Protein AF-A0A4U7D105-F1 (afdb_monomer)

Foldseek 3Di:
DPQPWDADDPLLLQLLVVCVVPVPDQLCRSCVVSVHDSVVSVVSVVQDHSVQADPNRIGRCPPPPPPLFPPPVPLPPPPLLVVLVVLLVQLVCLVVQCPDPDDVSNVSSVCSNVVSLLVNLVSLLVVLVSCVVVSGNDRDDSPPLSVQCNVVPNVSSVVSSVSVVVRD

pLDDT: mean 82.67, std 14.02, range [39.47, 97.0]

Structure (mmCIF, N/CA/C/O backbone):
data_AF-A0A4U7D105-F1
#
_entry.id   AF-A0A4U7D105-F1
#
loop_
_atom_site.group_PDB
_atom_site.id
_atom_site.type_symbol
_atom_site.label_atom_id
_atom_site.label_alt_id
_atom_site.label_comp_id
_atom_site.label_asym_id
_atom_site.label_entity_id
_atom_site.label_seq_id
_atom_site.pdbx_PDB_ins_code
_atom_site.Cartn_x
_atom_site.Cartn_y
_atom_site.Cartn_z
_atom_site.occupancy
_atom_site.B_iso_or_equiv
_atom_site.auth_seq_id
_atom_site.auth_comp_id
_atom_site.auth_asym_id
_atom_site.auth_atom_id
_atom_site.pdbx_PDB_model_num
ATOM 1 N N . MET A 1 1 ? -35.446 8.427 5.576 1.00 41.50 1 MET A N 1
ATOM 2 C CA . MET A 1 1 ? -34.179 8.338 6.321 1.00 41.50 1 MET A CA 1
ATOM 3 C C . MET A 1 1 ? -34.336 7.166 7.257 1.00 41.50 1 MET A C 1
ATOM 5 O O . MET A 1 1 ? -35.163 7.248 8.150 1.00 41.50 1 MET A O 1
ATOM 9 N N . SER A 1 2 ? -33.716 6.033 6.943 1.00 47.28 2 SER A N 1
ATOM 10 C CA . SER A 1 2 ? -33.530 4.973 7.932 1.00 47.28 2 SER A CA 1
ATOM 11 C C . SER A 1 2 ? -32.388 5.434 8.827 1.00 47.28 2 SER A C 1
ATOM 13 O O . SER A 1 2 ? -31.307 5.698 8.308 1.00 47.28 2 SER A O 1
ATOM 15 N N . ASP A 1 3 ? -32.641 5.613 10.121 1.00 59.78 3 ASP A N 1
ATOM 16 C CA . ASP A 1 3 ? -31.567 5.810 11.090 1.00 59.78 3 ASP A CA 1
ATOM 17 C C . ASP A 1 3 ? -30.705 4.545 11.066 1.00 59.78 3 ASP A C 1
ATOM 19 O O . ASP A 1 3 ? -31.167 3.473 11.467 1.00 59.78 3 ASP A O 1
ATOM 23 N N . ASP A 1 4 ? -29.485 4.643 10.539 1.00 71.56 4 ASP A N 1
ATOM 24 C CA . ASP A 1 4 ? -28.510 3.551 10.528 1.00 71.56 4 ASP A CA 1
ATOM 25 C C . ASP A 1 4 ? -28.006 3.321 11.965 1.00 71.56 4 ASP A C 1
ATOM 27 O O . ASP A 1 4 ? -26.876 3.647 12.326 1.00 71.56 4 ASP A O 1
ATOM 31 N N . ARG A 1 5 ? -28.879 2.790 12.827 1.00 79.81 5 ARG A N 1
ATOM 32 C CA . ARG A 1 5 ? -28.556 2.408 14.203 1.00 79.81 5 ARG A CA 1
ATOM 33 C C . ARG A 1 5 ? -27.959 1.013 14.222 1.00 79.81 5 ARG A C 1
ATOM 35 O O . ARG A 1 5 ? -28.412 0.101 13.525 1.00 79.81 5 ARG A O 1
ATOM 42 N N . LYS A 1 6 ? -26.928 0.826 15.041 1.00 84.88 6 LYS A N 1
ATOM 43 C CA . LYS A 1 6 ? -26.247 -0.460 15.173 1.00 84.88 6 LYS A CA 1
ATOM 44 C C . LYS A 1 6 ? -26.632 -1.135 16.473 1.00 84.88 6 LYS A C 1
ATOM 46 O O . LYS A 1 6 ? -26.377 -0.601 17.546 1.00 84.88 6 LYS A O 1
ATOM 51 N N . GLN A 1 7 ? -27.122 -2.366 16.365 1.00 90.88 7 GLN A N 1
ATOM 52 C CA . GLN A 1 7 ? -27.292 -3.247 17.515 1.00 90.88 7 GLN A CA 1
ATOM 53 C C . GLN A 1 7 ? -25.923 -3.655 18.075 1.00 90.88 7 GLN A C 1
ATOM 55 O O . GLN A 1 7 ? -25.096 -4.244 17.366 1.00 90.88 7 GLN A O 1
ATOM 60 N N . LEU A 1 8 ? -25.685 -3.348 19.349 1.00 89.94 8 LEU A N 1
ATOM 61 C CA . LEU A 1 8 ? -24.512 -3.829 20.071 1.00 89.94 8 LEU A CA 1
ATOM 62 C C . LEU A 1 8 ? -24.687 -5.289 20.498 1.00 89.94 8 LEU A C 1
ATOM 64 O O . LEU A 1 8 ? -25.799 -5.812 20.575 1.00 89.94 8 LEU A O 1
ATOM 68 N N . THR A 1 9 ? -23.576 -5.976 20.767 1.00 92.44 9 THR A N 1
ATOM 69 C CA . THR A 1 9 ? -23.656 -7.319 21.356 1.00 92.44 9 THR A CA 1
ATOM 70 C C . THR A 1 9 ? -24.109 -7.227 22.811 1.00 92.44 9 THR A C 1
ATOM 72 O O . THR A 1 9 ? -23.855 -6.228 23.481 1.00 92.44 9 THR A O 1
ATOM 75 N N . SER A 1 10 ? -24.710 -8.295 23.337 1.00 92.38 10 SER A N 1
ATOM 76 C CA . SER A 1 10 ? -25.142 -8.353 24.741 1.00 92.38 10 SER A CA 1
ATOM 77 C C . SER A 1 10 ? -24.009 -8.040 25.726 1.00 92.38 10 SER A C 1
ATOM 79 O O . SER A 1 10 ? -24.221 -7.346 26.714 1.00 92.38 10 SER A O 1
ATOM 81 N N . THR A 1 11 ? -22.783 -8.487 25.438 1.00 93.81 11 THR A N 1
ATOM 82 C CA . THR A 1 11 ? -21.599 -8.168 26.249 1.00 93.81 11 THR A CA 1
ATOM 83 C C . THR A 1 11 ? -21.224 -6.688 26.176 1.00 93.81 11 THR A C 1
ATOM 85 O O . THR A 1 11 ? -20.897 -6.101 27.198 1.00 93.81 11 THR A O 1
ATOM 88 N N . GLN A 1 12 ? -21.280 -6.068 24.993 1.00 95.31 12 GLN A N 1
ATOM 89 C CA . GLN A 1 12 ? -20.978 -4.639 24.836 1.00 95.31 12 GLN A CA 1
ATOM 90 C C . GLN A 1 12 ? -22.004 -3.771 25.562 1.00 95.31 12 GLN A C 1
ATOM 92 O O . GLN A 1 12 ? -21.615 -2.850 26.270 1.00 95.31 12 GLN A O 1
ATOM 97 N N . GLN A 1 13 ? -23.288 -4.117 25.447 1.00 95.38 13 GLN A N 1
ATOM 98 C CA . GLN A 1 13 ? -24.361 -3.461 26.193 1.00 95.38 13 GLN A CA 1
ATOM 99 C C . GLN A 1 13 ? -24.138 -3.592 27.702 1.00 95.38 13 GLN A C 1
ATOM 101 O O . GLN A 1 13 ? -24.168 -2.598 28.413 1.00 95.38 13 GLN A O 1
ATOM 106 N N . ALA A 1 14 ? -23.830 -4.799 28.193 1.00 95.38 14 ALA A N 1
ATOM 107 C CA . ALA A 1 14 ? -23.555 -5.024 29.612 1.00 95.38 14 ALA A CA 1
ATOM 108 C C . ALA A 1 14 ? -22.359 -4.202 30.128 1.00 95.38 14 ALA A C 1
ATOM 110 O O . ALA A 1 14 ? -22.405 -3.706 31.250 1.00 95.38 14 ALA A O 1
ATOM 111 N N . ILE A 1 15 ? -21.309 -4.030 29.313 1.00 96.12 15 ILE A N 1
ATOM 112 C CA . ILE A 1 15 ? -20.167 -3.160 29.637 1.00 96.12 15 ILE A CA 1
ATOM 113 C C . ILE A 1 15 ? -20.611 -1.700 29.763 1.00 96.12 15 ILE A C 1
ATOM 115 O O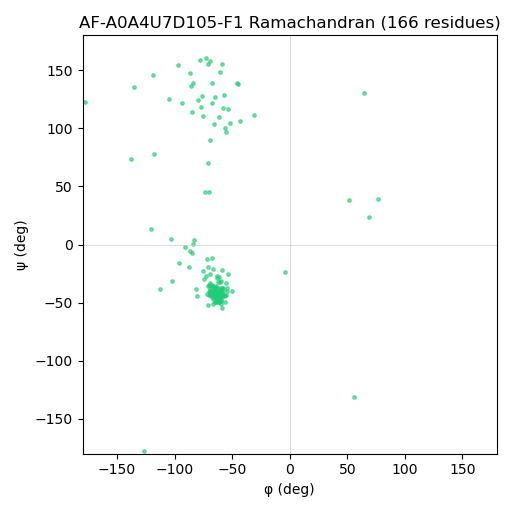 . ILE A 1 15 ? -20.251 -1.052 30.744 1.00 96.12 15 ILE A O 1
ATOM 119 N N . LEU A 1 16 ? -21.379 -1.191 28.793 1.00 95.62 16 LEU A N 1
ATOM 120 C CA . LEU A 1 16 ? -21.850 0.197 28.796 1.00 95.62 16 LEU A CA 1
ATOM 121 C C . LEU A 1 16 ? -22.790 0.462 29.976 1.00 95.62 16 LEU A C 1
ATOM 123 O O . LEU A 1 16 ? -22.534 1.391 30.731 1.00 95.62 16 LEU A O 1
ATOM 127 N N . TYR A 1 17 ? -23.762 -0.421 30.231 1.00 95.31 17 TYR A N 1
ATOM 128 C CA . TYR A 1 17 ? -24.630 -0.327 31.410 1.00 95.31 17 TYR A CA 1
ATOM 129 C C . TYR A 1 17 ? -23.838 -0.332 32.718 1.00 95.31 17 TYR A C 1
ATOM 131 O O . TYR A 1 17 ? -24.104 0.467 33.609 1.00 95.31 17 TYR A O 1
ATOM 139 N N . LYS A 1 18 ? -22.831 -1.208 32.854 1.00 95.25 18 LYS A N 1
ATOM 140 C CA . LYS A 1 18 ? -22.023 -1.246 34.080 1.00 95.25 18 LYS A CA 1
ATOM 141 C C . LYS A 1 18 ? -21.175 0.002 34.264 1.00 95.25 18 LYS A C 1
ATOM 143 O O . LYS A 1 18 ? -20.987 0.411 35.409 1.00 95.25 18 LYS A O 1
ATOM 148 N N . LYS A 1 19 ? -20.678 0.587 33.171 1.00 95.69 19 LYS A N 1
ATOM 149 C CA . LYS A 1 19 ? -19.917 1.836 33.212 1.00 95.69 19 LYS A CA 1
ATOM 150 C C . LYS A 1 19 ? -20.802 3.033 33.559 1.00 95.69 19 LYS A C 1
ATOM 152 O O . LYS A 1 19 ? -20.357 3.859 34.346 1.00 95.69 19 LYS A O 1
ATOM 157 N N . ASP A 1 20 ? -22.017 3.091 33.022 1.00 94.62 20 ASP A N 1
ATOM 158 C CA . ASP A 1 20 ? -23.004 4.133 33.329 1.00 94.62 20 ASP A CA 1
ATOM 159 C C . ASP A 1 20 ? -23.459 4.074 34.799 1.00 94.62 20 ASP A C 1
ATOM 161 O O . ASP A 1 20 ? -23.354 5.049 35.538 1.00 94.62 20 ASP A O 1
ATOM 165 N N . GLU A 1 21 ? -23.835 2.883 35.283 1.00 94.56 21 GLU A N 1
ATOM 166 C CA . GLU A 1 21 ? -24.223 2.676 36.687 1.00 94.56 21 GLU A CA 1
ATOM 167 C C . GLU A 1 21 ? -23.074 2.958 37.674 1.00 94.56 21 GLU A C 1
ATOM 169 O O . GLU A 1 21 ? -23.316 3.284 38.838 1.00 94.56 21 GLU A O 1
ATOM 174 N N . ASN A 1 22 ? -21.821 2.773 37.241 1.00 95.00 22 ASN A N 1
ATOM 175 C CA . ASN A 1 22 ? -20.633 2.856 38.090 1.00 95.00 22 ASN A CA 1
ATOM 176 C C . ASN A 1 22 ? -19.492 3.612 37.378 1.00 95.00 22 ASN A C 1
ATOM 178 O O . ASN A 1 22 ? -18.491 3.004 36.973 1.00 95.00 22 ASN A O 1
ATOM 182 N N . PRO A 1 23 ? -19.589 4.946 37.249 1.00 93.00 23 PRO A N 1
ATOM 183 C CA . PRO A 1 23 ? -18.639 5.737 36.466 1.00 93.00 23 PRO A CA 1
ATOM 184 C C . PRO A 1 23 ? -17.210 5.678 37.019 1.00 93.00 23 PRO A C 1
ATOM 186 O O . PRO A 1 23 ? -16.249 5.749 36.249 1.00 93.00 23 PRO A O 1
ATOM 189 N N . ASP A 1 24 ? -17.054 5.453 38.324 1.00 94.62 24 ASP A N 1
ATOM 190 C CA . ASP A 1 24 ? -15.753 5.372 38.995 1.00 94.62 24 ASP A CA 1
ATOM 191 C C . ASP A 1 24 ? -15.098 3.983 38.923 1.00 94.62 24 ASP A C 1
ATOM 193 O O . ASP A 1 24 ? -13.942 3.833 39.319 1.00 94.62 24 ASP A O 1
ATOM 197 N N . TRP A 1 25 ? -15.796 2.960 38.412 1.00 95.38 25 TRP A N 1
ATOM 198 C CA . TRP A 1 25 ? -15.208 1.627 38.290 1.00 95.38 25 TRP A CA 1
ATOM 199 C C . TRP A 1 25 ? -14.085 1.601 37.258 1.00 95.38 25 TRP A C 1
ATOM 201 O O . TRP A 1 25 ? -14.173 2.164 36.154 1.00 95.38 25 TRP A O 1
ATOM 211 N N . SER A 1 26 ? -13.030 0.881 37.624 1.00 95.81 26 SER A N 1
ATOM 212 C CA . SER A 1 26 ? -11.956 0.509 36.722 1.00 95.81 26 SER A CA 1
ATOM 213 C C . SER A 1 26 ? -12.440 -0.508 35.687 1.00 95.81 26 SER A C 1
ATOM 215 O O . SER A 1 26 ? -13.403 -1.253 35.885 1.00 95.81 26 SER A O 1
ATOM 217 N N . ASN A 1 27 ? -11.728 -0.576 34.564 1.00 93.62 27 ASN A N 1
ATOM 218 C CA . ASN A 1 27 ? -12.040 -1.532 33.504 1.00 93.62 27 ASN A CA 1
ATOM 219 C C . ASN A 1 27 ? -11.968 -2.992 33.995 1.00 93.62 27 ASN A C 1
ATOM 221 O O . ASN A 1 27 ? -12.760 -3.816 33.545 1.00 93.62 27 ASN A O 1
ATOM 225 N N . ALA A 1 28 ? -11.085 -3.289 34.957 1.00 95.75 28 ALA A N 1
ATOM 226 C CA . ALA A 1 28 ? -10.957 -4.611 35.560 1.00 95.75 28 ALA A CA 1
ATOM 227 C C . ALA A 1 28 ? -12.197 -4.988 36.387 1.00 95.75 28 ALA A C 1
ATOM 229 O O . ALA A 1 28 ? -12.721 -6.086 36.234 1.00 95.75 28 ALA A O 1
ATOM 230 N N . GLU A 1 29 ? -12.722 -4.062 37.193 1.00 97.00 29 GLU A N 1
ATOM 231 C CA . GLU A 1 29 ? -13.940 -4.289 37.987 1.00 97.00 29 GLU A CA 1
ATOM 232 C C . GLU A 1 29 ? -15.164 -4.523 37.090 1.00 97.00 29 GLU A C 1
ATOM 234 O O . GLU A 1 29 ? -15.975 -5.415 37.344 1.00 97.00 29 GLU A O 1
ATOM 239 N N . ILE A 1 30 ? -15.270 -3.775 35.987 1.00 96.12 30 ILE A N 1
ATOM 240 C CA . ILE A 1 30 ? -16.327 -3.974 34.984 1.00 96.12 30 ILE A CA 1
ATOM 241 C C . ILE A 1 30 ? -16.155 -5.324 34.278 1.00 96.12 30 ILE A C 1
ATOM 243 O O . ILE A 1 30 ? -17.134 -6.033 34.044 1.00 96.12 30 ILE A O 1
ATOM 247 N N . ALA A 1 31 ? -14.918 -5.698 33.947 1.00 95.12 31 ALA A N 1
ATOM 248 C CA . ALA A 1 31 ? -14.610 -6.961 33.289 1.00 95.12 31 ALA A CA 1
ATOM 249 C C . ALA A 1 31 ? -15.017 -8.159 34.155 1.00 95.12 31 ALA A C 1
ATOM 251 O O . ALA A 1 31 ? -15.683 -9.067 33.652 1.00 95.12 31 ALA A O 1
ATOM 252 N N . ASP A 1 32 ? -14.700 -8.111 35.450 1.00 96.81 32 ASP A N 1
ATOM 253 C CA . ASP A 1 32 ? -15.080 -9.129 36.429 1.00 96.81 32 ASP A CA 1
ATOM 254 C C . ASP A 1 32 ? -16.605 -9.216 36.590 1.00 96.81 32 ASP A C 1
ATOM 256 O O . ASP A 1 32 ? -17.165 -10.313 36.608 1.00 96.81 32 ASP A O 1
ATOM 260 N N . ALA A 1 33 ? -17.299 -8.073 36.635 1.00 95.06 33 ALA A N 1
ATOM 261 C CA . ALA A 1 33 ? -18.755 -8.031 36.770 1.00 95.06 33 ALA A CA 1
ATOM 262 C C . ALA A 1 33 ? -19.499 -8.567 35.533 1.00 95.06 33 ALA A C 1
ATOM 264 O O . ALA A 1 33 ? -20.546 -9.202 35.664 1.00 95.06 33 ALA A O 1
ATOM 265 N N . VAL A 1 34 ? -18.978 -8.309 34.330 1.00 95.38 34 VAL A N 1
ATOM 266 C CA . VAL A 1 34 ? -19.586 -8.744 33.059 1.00 95.38 34 VAL A CA 1
ATOM 267 C C . VAL A 1 34 ? -19.127 -10.154 32.652 1.00 95.38 34 VAL A C 1
ATOM 269 O O . VAL A 1 34 ? -19.785 -10.814 31.848 1.00 95.38 34 VAL A O 1
ATOM 272 N N . GLY A 1 35 ? -18.013 -10.644 33.202 1.00 95.25 35 GLY A N 1
ATOM 273 C CA . GLY A 1 35 ? -17.411 -11.923 32.824 1.00 95.25 35 GLY A CA 1
ATOM 274 C C . GLY A 1 35 ? -16.660 -11.857 31.490 1.00 95.25 35 GLY A C 1
ATOM 275 O O . GLY A 1 35 ? -16.737 -12.784 30.682 1.00 95.25 35 GLY A O 1
ATOM 276 N N . CYS A 1 36 ? -15.956 -10.754 31.229 1.00 94.06 36 CYS A N 1
ATOM 277 C CA . CYS A 1 36 ? -15.141 -10.564 30.026 1.00 94.06 36 CYS A CA 1
ATOM 278 C C . CYS A 1 36 ? -13.699 -10.158 30.377 1.00 94.06 36 CYS A C 1
ATOM 280 O O . CYS A 1 36 ? -13.325 -10.129 31.543 1.00 94.06 36 CYS A O 1
ATOM 282 N N . SER A 1 37 ? -12.851 -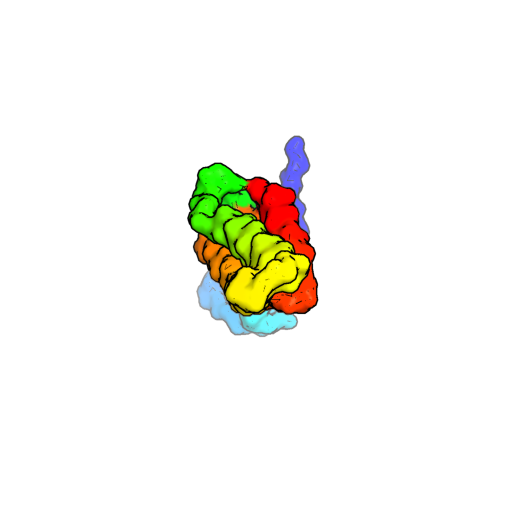9.899 29.377 1.00 94.31 37 SER A N 1
ATOM 283 C CA . SER A 1 37 ? -11.488 -9.416 29.625 1.00 94.31 37 SER A CA 1
ATOM 284 C C . SER A 1 37 ? -11.447 -7.894 29.757 1.00 94.31 37 SER A C 1
ATOM 286 O O . SER A 1 37 ? -12.143 -7.183 29.033 1.00 94.31 37 SER A O 1
ATOM 288 N N . ASP A 1 38 ? -10.539 -7.387 30.590 1.00 94.44 38 ASP A N 1
ATOM 289 C CA . ASP A 1 38 ? -10.237 -5.952 30.730 1.00 94.44 38 ASP A CA 1
ATOM 290 C C . ASP A 1 38 ? -9.982 -5.259 29.373 1.00 94.44 38 ASP A C 1
ATOM 292 O O . ASP A 1 38 ? -10.498 -4.181 29.073 1.00 94.44 38 ASP A O 1
ATOM 296 N N . SER A 1 39 ? -9.275 -5.946 28.469 1.00 92.75 39 SER A N 1
ATOM 297 C CA . SER A 1 39 ? -9.045 -5.480 27.097 1.00 92.75 39 SER A CA 1
ATOM 298 C C . SER A 1 39 ? -10.329 -5.321 26.274 1.00 92.75 39 SER A C 1
ATOM 300 O O . SER A 1 39 ? -10.402 -4.440 25.412 1.00 92.75 39 SER A O 1
ATOM 302 N N . HIS A 1 40 ? -11.345 -6.152 26.525 1.00 92.12 40 HIS A N 1
ATOM 303 C CA . HIS A 1 40 ? -12.644 -6.072 25.859 1.00 92.12 40 HIS A CA 1
ATOM 304 C C . HIS A 1 40 ? -13.420 -4.850 26.354 1.00 92.12 40 HIS A C 1
ATOM 306 O O . HIS A 1 40 ? -13.975 -4.113 25.536 1.00 92.12 40 HIS A O 1
ATOM 312 N N . VAL A 1 41 ? -13.389 -4.594 27.666 1.00 94.00 41 VAL A N 1
ATOM 313 C CA . VAL A 1 41 ? -13.963 -3.388 28.282 1.00 94.00 41 VAL A CA 1
ATOM 314 C C . VAL A 1 41 ? -13.323 -2.140 27.692 1.00 94.00 41 VAL A C 1
ATOM 316 O O . VAL A 1 41 ? -14.017 -1.318 27.098 1.00 94.00 41 VAL A O 1
ATOM 319 N N . SER A 1 42 ? -11.991 -2.051 27.735 1.00 92.06 42 SER A N 1
ATOM 320 C CA . SER A 1 42 ? -11.244 -0.923 27.169 1.00 92.06 42 SER A CA 1
ATOM 321 C C . SER A 1 42 ? -11.558 -0.695 25.687 1.00 92.06 42 SER A C 1
ATOM 323 O O . SER A 1 42 ? -11.773 0.437 25.258 1.00 92.06 42 SER A O 1
ATOM 325 N N . THR A 1 43 ? -11.632 -1.765 24.890 1.00 92.62 43 THR A N 1
ATOM 326 C CA . THR A 1 43 ? -11.959 -1.660 23.459 1.00 92.62 43 THR A CA 1
ATOM 327 C C . THR A 1 43 ? -13.382 -1.153 23.230 1.00 92.62 43 THR A C 1
ATOM 329 O O . THR A 1 43 ? -13.605 -0.391 22.289 1.00 92.62 43 THR A O 1
ATOM 332 N N . THR A 1 44 ? -14.331 -1.566 24.072 1.00 92.75 44 THR A N 1
ATOM 333 C CA . THR A 1 44 ? -15.741 -1.170 23.975 1.00 92.75 44 THR A CA 1
ATOM 334 C C . THR A 1 44 ? -15.917 0.295 24.362 1.00 92.75 44 THR A C 1
ATOM 336 O O . THR A 1 44 ? -16.416 1.061 23.545 1.00 92.75 44 THR A O 1
ATOM 339 N N . LEU A 1 45 ? -15.403 0.704 25.527 1.00 92.25 45 LEU A N 1
ATOM 340 C CA . LEU A 1 45 ? -15.503 2.081 26.033 1.00 92.25 45 LEU A CA 1
ATOM 341 C C . LEU A 1 45 ? -14.712 3.099 25.200 1.00 92.25 45 LEU A C 1
ATOM 343 O O . LEU A 1 45 ? -14.999 4.286 25.228 1.00 92.25 45 LEU A O 1
ATOM 347 N N . ARG A 1 46 ? -13.712 2.659 24.424 1.00 91.25 46 ARG A N 1
ATOM 348 C CA . ARG A 1 46 ? -13.029 3.536 23.457 1.00 91.25 46 ARG A CA 1
ATOM 349 C C . ARG A 1 46 ? -13.871 3.806 22.209 1.00 91.25 46 ARG A C 1
ATOM 351 O O . ARG A 1 46 ? -13.561 4.722 21.454 1.00 91.25 46 ARG A O 1
ATOM 358 N N . LYS A 1 47 ? -14.825 2.925 21.907 1.00 87.62 47 LYS A N 1
ATOM 359 C CA . LYS A 1 47 ? -15.580 2.952 20.653 1.00 87.62 47 LYS A CA 1
ATOM 360 C C . LYS A 1 47 ? -16.978 3.532 20.823 1.00 87.62 47 LYS A C 1
ATOM 362 O O . LYS A 1 47 ? -17.480 4.107 19.866 1.00 87.62 47 LYS A O 1
ATOM 367 N N . TRP A 1 48 ? -17.580 3.337 21.986 1.00 89.69 48 TRP A N 1
ATOM 368 C CA . TRP A 1 48 ? -18.957 3.709 22.271 1.00 89.69 48 TRP A CA 1
ATOM 369 C C . TRP A 1 48 ? -19.015 4.392 23.631 1.00 89.69 48 TRP A C 1
ATOM 371 O O . TRP A 1 48 ? -18.391 3.902 24.577 1.00 89.69 48 TRP A O 1
ATOM 381 N N . ASP A 1 49 ? -19.755 5.490 23.700 1.00 88.94 49 ASP A N 1
ATOM 382 C CA . ASP A 1 49 ? -20.065 6.176 24.946 1.00 88.94 49 ASP A CA 1
ATOM 383 C C . ASP A 1 49 ? -21.311 5.531 25.582 1.00 88.94 49 ASP A C 1
ATOM 385 O O . ASP A 1 49 ? -22.252 5.204 24.848 1.00 88.94 49 ASP A O 1
ATOM 389 N N . PRO A 1 50 ? -21.335 5.277 26.903 1.00 88.94 50 PRO A N 1
ATOM 390 C CA . PRO A 1 50 ? -22.548 4.835 27.582 1.00 88.94 50 PRO A CA 1
ATOM 391 C C . PRO A 1 50 ? -23.743 5.776 27.379 1.00 88.94 50 PRO A C 1
ATOM 393 O O . PRO A 1 50 ? -24.858 5.276 27.242 1.00 88.94 50 PRO A O 1
ATOM 396 N N . ASP A 1 51 ? -23.507 7.088 27.268 1.00 88.50 51 ASP A N 1
ATOM 397 C CA . ASP A 1 51 ? -24.562 8.098 27.090 1.00 88.50 51 ASP A CA 1
ATOM 398 C C . ASP A 1 51 ? -25.215 8.048 25.690 1.00 88.50 51 ASP A C 1
ATOM 400 O O . ASP A 1 51 ? -26.326 8.543 25.496 1.00 88.50 51 ASP A O 1
ATOM 404 N N . ASP A 1 52 ? -24.544 7.428 24.711 1.00 86.56 52 ASP A N 1
ATOM 405 C CA . ASP A 1 52 ? -24.998 7.316 23.316 1.00 86.56 52 ASP A CA 1
ATOM 406 C C . ASP A 1 52 ? -25.829 6.043 23.042 1.00 86.56 52 ASP A C 1
ATOM 408 O O . ASP A 1 52 ? -26.247 5.801 21.900 1.00 86.56 52 ASP A O 1
ATOM 412 N N . MET A 1 53 ? -26.016 5.179 24.048 1.00 89.88 53 MET A N 1
ATOM 413 C CA . MET A 1 53 ? -26.739 3.913 23.913 1.00 89.88 53 MET A CA 1
ATOM 414 C C . MET A 1 53 ? -28.215 4.069 24.284 1.00 89.88 53 MET A C 1
ATOM 416 O O . MET A 1 53 ? -28.556 4.397 25.415 1.00 89.88 53 MET A O 1
ATOM 420 N N . ASP A 1 54 ? -29.093 3.749 23.336 1.00 88.25 54 ASP A N 1
ATOM 421 C CA . ASP A 1 54 ? -30.537 3.723 23.552 1.00 88.25 54 ASP A CA 1
ATOM 422 C C . ASP A 1 54 ? -30.961 2.518 24.416 1.00 88.25 54 ASP A C 1
ATOM 424 O O . ASP A 1 54 ? -30.283 1.488 24.473 1.00 88.25 54 ASP A O 1
ATOM 428 N N . ASP A 1 55 ? -32.153 2.595 25.017 1.00 86.00 55 ASP A N 1
ATOM 429 C CA . ASP A 1 55 ? -32.733 1.530 25.857 1.00 86.00 55 ASP A CA 1
ATOM 430 C C . ASP A 1 55 ? -32.906 0.179 25.132 1.00 86.00 55 ASP A C 1
ATOM 432 O O . ASP A 1 55 ? -32.982 -0.875 25.766 1.00 86.00 55 ASP A O 1
ATOM 436 N N . ASP A 1 56 ? -32.972 0.182 23.796 1.00 85.69 56 ASP A N 1
ATOM 437 C CA . ASP A 1 56 ? -33.022 -1.032 22.968 1.00 85.69 56 ASP A CA 1
ATOM 438 C C . ASP A 1 56 ? -31.629 -1.639 22.688 1.00 85.69 56 ASP A C 1
ATOM 440 O O . ASP A 1 56 ? -31.488 -2.639 21.969 1.00 85.69 56 ASP A O 1
ATOM 444 N N . GLY A 1 57 ? -30.586 -1.052 23.280 1.00 85.12 57 GLY A N 1
ATOM 445 C CA . GLY A 1 57 ? -29.201 -1.475 23.164 1.00 85.12 57 GLY A CA 1
ATOM 446 C C . GLY A 1 57 ? -28.618 -1.252 21.769 1.00 85.12 57 GLY A C 1
ATOM 447 O O . GLY A 1 57 ? -27.678 -1.955 21.359 1.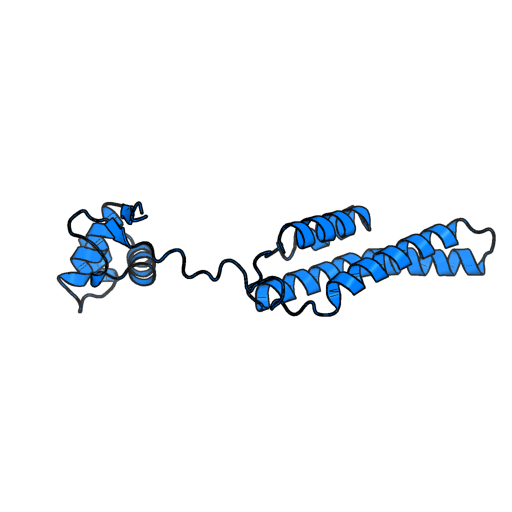00 85.12 57 GLY A O 1
ATOM 448 N N . THR A 1 58 ? -29.198 -0.318 21.018 1.00 88.44 58 THR A N 1
ATOM 449 C CA . THR A 1 58 ? -28.597 0.216 19.804 1.00 88.44 58 THR A CA 1
ATOM 450 C C . THR A 1 58 ? -27.871 1.521 20.102 1.00 88.44 58 THR A C 1
ATOM 452 O O . THR A 1 58 ? -28.155 2.213 21.072 1.00 88.44 58 THR A O 1
ATOM 455 N N . VAL A 1 59 ? -26.885 1.829 19.270 1.00 85.75 59 VAL A N 1
ATOM 456 C CA . VAL A 1 59 ? -26.193 3.117 19.290 1.00 85.75 59 VAL A CA 1
ATOM 457 C C . VAL A 1 59 ? -26.392 3.797 17.953 1.00 85.75 59 VAL A C 1
ATOM 459 O O . VAL A 1 59 ? -26.421 3.136 16.899 1.00 85.75 59 VAL A O 1
ATOM 462 N N . SER A 1 60 ? -26.476 5.123 17.992 1.00 77.62 60 SER A N 1
ATOM 463 C CA . SER A 1 60 ? -26.299 5.935 16.797 1.00 77.62 60 SER A CA 1
ATOM 464 C C . SER A 1 60 ? -24.922 5.617 16.236 1.00 77.62 60 SER A C 1
ATOM 466 O O . SER A 1 60 ? -23.906 5.810 16.899 1.00 77.62 60 SER A O 1
ATOM 468 N N . VAL A 1 61 ? -24.864 5.069 15.025 1.00 67.19 61 VAL A N 1
ATOM 469 C CA . VAL A 1 61 ? -23.588 5.015 14.325 1.00 67.19 61 VAL A CA 1
ATOM 470 C C . VAL A 1 61 ? -23.374 6.447 13.859 1.00 67.19 61 VAL A C 1
ATOM 472 O O . VAL A 1 61 ? -24.135 6.879 12.991 1.00 67.19 61 VAL A O 1
ATOM 475 N N . PRO A 1 62 ? -22.406 7.217 14.398 1.00 55.12 62 PRO A N 1
ATOM 476 C CA . PRO A 1 62 ? -21.983 8.410 13.686 1.00 55.12 62 PRO A CA 1
ATOM 477 C C . PRO A 1 62 ? -21.631 7.904 12.295 1.00 55.12 62 PRO A C 1
ATOM 479 O O . PRO A 1 62 ? -20.788 7.006 12.192 1.00 55.12 62 PRO A O 1
ATOM 482 N N . SER A 1 63 ? -22.362 8.364 11.269 1.00 49.00 63 SER A N 1
ATOM 483 C CA . SER A 1 63 ? -22.090 8.053 9.864 1.00 49.00 63 SER A CA 1
ATOM 484 C C . SER A 1 63 ? -20.593 8.190 9.717 1.00 49.00 63 SER A C 1
ATOM 486 O O . SER A 1 63 ? -20.104 9.299 9.920 1.00 49.00 63 SER A O 1
ATOM 488 N N . SER A 1 64 ? -19.904 7.054 9.602 1.00 45.81 64 SER A N 1
ATOM 489 C CA . SER A 1 64 ? -18.535 6.886 10.088 1.00 45.81 64 SER A CA 1
ATOM 490 C C . SER A 1 64 ? -17.757 8.186 10.009 1.00 45.81 64 SER A C 1
ATOM 492 O O . SER A 1 64 ? -17.438 8.609 8.909 1.00 45.81 64 SER A O 1
ATOM 494 N N . GLU A 1 65 ? -17.411 8.802 11.140 1.00 42.72 65 GLU A N 1
ATOM 495 C CA . GLU A 1 65 ? -16.394 9.860 11.169 1.00 42.72 65 GLU A CA 1
ATOM 496 C C . GLU A 1 65 ? -14.999 9.220 10.995 1.00 42.72 65 GLU A C 1
ATOM 498 O O . GLU A 1 65 ? -14.031 9.454 11.711 1.00 42.72 65 GLU A O 1
ATOM 503 N N . TYR A 1 66 ? -14.905 8.301 10.038 1.00 39.47 66 TYR A N 1
ATOM 504 C CA . TYR A 1 66 ? -13.780 8.267 9.142 1.00 39.47 66 TYR A CA 1
ATOM 505 C C . TYR A 1 66 ? -14.100 9.351 8.118 1.00 39.47 66 TYR A C 1
ATOM 507 O O . TYR A 1 66 ? -15.148 9.254 7.491 1.00 39.47 66 TYR A O 1
ATOM 515 N N . PRO A 1 67 ? -13.251 10.360 7.883 1.00 42.19 67 PRO A N 1
ATOM 516 C CA . PRO A 1 67 ? -13.281 10.967 6.568 1.00 42.19 67 PRO A CA 1
ATOM 517 C C . PRO A 1 67 ? -13.037 9.816 5.584 1.00 42.19 67 PRO A C 1
ATOM 519 O O . PRO A 1 67 ? -11.922 9.295 5.471 1.00 42.19 67 PRO A O 1
ATOM 522 N N . ASP A 1 68 ? -14.125 9.323 4.993 1.00 46.94 68 ASP A N 1
ATOM 523 C CA . ASP A 1 68 ? -14.117 8.548 3.771 1.00 46.94 68 ASP A CA 1
ATOM 524 C C . ASP A 1 68 ? -13.397 9.436 2.780 1.00 46.94 68 ASP A C 1
ATOM 526 O O . ASP A 1 68 ? -13.979 10.371 2.246 1.00 46.94 68 ASP A O 1
ATOM 530 N N . ALA A 1 69 ? -12.101 9.177 2.626 1.00 47.56 69 ALA A N 1
ATOM 531 C CA . ALA A 1 69 ? -11.198 10.006 1.858 1.00 47.56 69 ALA A CA 1
ATOM 532 C C . ALA A 1 69 ? -11.008 11.424 2.432 1.00 47.56 69 ALA A C 1
ATOM 534 O O . ALA A 1 69 ? -11.934 12.204 2.615 1.00 47.56 69 ALA A O 1
ATOM 535 N N . ILE A 1 70 ? -9.754 11.844 2.577 1.00 44.47 70 ILE A N 1
ATOM 536 C CA . ILE A 1 70 ? -9.459 13.202 2.111 1.00 44.47 70 ILE A CA 1
ATOM 537 C C . ILE A 1 70 ? -9.875 13.219 0.626 1.00 44.47 70 ILE A C 1
ATOM 539 O O . ILE A 1 70 ? -9.450 12.285 -0.070 1.00 44.47 70 ILE A O 1
ATOM 543 N N . PRO A 1 71 ? -10.698 14.177 0.141 1.00 50.50 71 PRO A N 1
ATOM 544 C CA . PRO A 1 71 ? -11.068 14.253 -1.271 1.00 50.50 71 PRO A CA 1
ATOM 545 C C . PRO A 1 71 ? -9.820 14.083 -2.136 1.00 50.50 71 PRO A C 1
ATOM 547 O O . PRO A 1 71 ? -8.760 14.601 -1.776 1.00 50.50 71 PRO A O 1
ATOM 550 N N . ALA A 1 72 ? -9.890 13.344 -3.246 1.00 53.69 72 ALA A N 1
ATOM 551 C CA . ALA A 1 72 ? -8.707 13.109 -4.077 1.00 53.69 72 ALA A CA 1
ATOM 552 C C . ALA A 1 72 ? -8.006 14.414 -4.500 1.00 53.69 72 ALA A C 1
ATOM 554 O O . ALA A 1 72 ? -6.795 14.402 -4.714 1.00 53.69 72 ALA A O 1
ATOM 555 N N . GLU A 1 73 ? -8.735 15.537 -4.561 1.00 53.31 73 GLU A N 1
ATOM 556 C CA . GLU A 1 73 ? -8.171 16.872 -4.780 1.00 53.31 73 GLU A CA 1
ATOM 557 C C . GLU A 1 73 ? -7.321 17.442 -3.624 1.00 53.31 73 GLU A C 1
ATOM 559 O O . GLU A 1 73 ? -6.453 18.277 -3.877 1.00 53.31 73 GLU A O 1
ATOM 564 N N . GLU A 1 74 ? -7.534 17.009 -2.378 1.00 51.25 74 GLU A N 1
ATOM 565 C CA . GLU A 1 74 ? -6.779 17.430 -1.185 1.00 51.25 74 GLU A CA 1
ATOM 566 C C . GLU A 1 74 ? -5.648 16.455 -0.818 1.00 51.25 74 GLU A C 1
ATOM 568 O O . GLU A 1 74 ? -4.739 16.807 -0.057 1.00 51.25 74 GLU A O 1
ATOM 573 N N . VAL A 1 75 ? -5.667 15.232 -1.361 1.00 56.12 75 VAL A N 1
ATOM 574 C CA . VAL A 1 75 ? -4.511 14.335 -1.296 1.00 56.12 75 VAL A CA 1
ATOM 575 C C . VAL A 1 75 ? -3.411 14.993 -2.111 1.00 56.12 75 VAL A C 1
ATOM 577 O O . VAL A 1 75 ? -3.452 14.969 -3.340 1.00 56.12 75 VAL A O 1
ATOM 580 N N . ASP A 1 76 ? -2.426 15.584 -1.426 1.00 57.88 76 ASP A N 1
ATOM 581 C CA . ASP A 1 76 ? -1.236 16.123 -2.074 1.00 57.88 76 ASP A CA 1
ATOM 582 C C . ASP A 1 76 ? -0.658 15.013 -2.950 1.00 57.88 76 ASP A C 1
ATOM 584 O O . ASP A 1 76 ? -0.078 14.032 -2.461 1.00 57.88 76 ASP A O 1
ATOM 588 N N . SER A 1 77 ? -0.884 15.160 -4.258 1.00 55.28 77 SER A N 1
ATOM 589 C CA . SER A 1 77 ? -0.414 14.290 -5.330 1.00 55.28 77 SER A CA 1
ATOM 590 C C . SER A 1 77 ? 1.096 14.449 -5.484 1.00 55.28 77 SER A C 1
ATOM 592 O O . SER A 1 77 ? 1.629 14.588 -6.582 1.00 55.28 77 SER A O 1
ATOM 594 N N . GLY A 1 78 ? 1.807 14.457 -4.354 1.00 53.28 78 GLY A N 1
ATOM 595 C CA . GLY A 1 78 ? 3.242 14.539 -4.271 1.00 53.28 78 GLY A CA 1
ATOM 596 C C . GLY A 1 78 ? 3.839 13.591 -5.296 1.00 53.28 78 GLY A C 1
ATOM 597 O O . GLY A 1 78 ? 3.326 12.490 -5.473 1.00 53.28 78 GLY A O 1
ATOM 598 N N . ILE A 1 79 ? 4.879 14.091 -5.964 1.00 55.53 79 ILE A N 1
ATOM 599 C CA . ILE A 1 79 ? 5.835 13.587 -6.979 1.00 55.53 79 ILE A CA 1
ATOM 600 C C . ILE A 1 79 ? 5.769 12.096 -7.422 1.00 55.53 79 ILE A C 1
ATOM 602 O O . ILE A 1 79 ? 6.201 11.746 -8.520 1.00 55.53 79 ILE A O 1
ATOM 606 N N . TYR A 1 80 ? 5.236 11.194 -6.616 1.00 69.12 80 TYR A N 1
ATOM 607 C CA . TYR A 1 80 ? 5.293 9.746 -6.708 1.00 69.12 80 TYR A CA 1
ATOM 608 C C . TYR A 1 80 ? 4.509 9.079 -7.862 1.00 69.12 80 TYR A C 1
ATOM 610 O O . TYR A 1 80 ? 5.089 8.171 -8.455 1.00 69.12 80 TYR A O 1
ATOM 618 N N . PRO A 1 81 ? 3.283 9.472 -8.284 1.00 71.75 81 PRO A N 1
ATOM 619 C CA . PRO A 1 81 ? 2.650 8.837 -9.448 1.00 71.75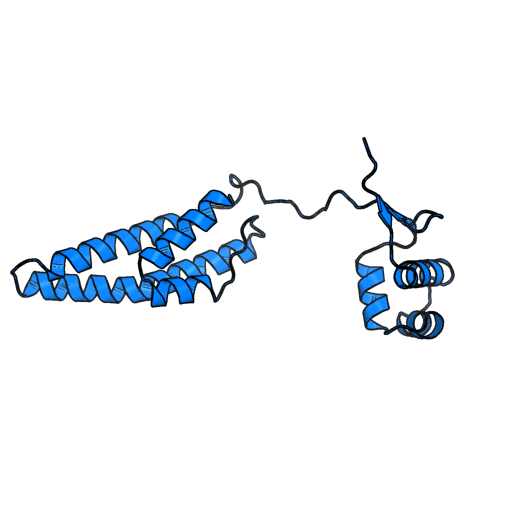 81 PRO A CA 1
ATOM 620 C C . PRO A 1 81 ? 3.395 9.174 -10.747 1.00 71.75 81 PRO A C 1
ATOM 622 O O . PRO A 1 81 ? 3.648 8.287 -11.564 1.00 71.75 81 PRO A O 1
ATOM 625 N N . ALA A 1 82 ? 3.851 10.423 -10.894 1.00 78.12 82 ALA A N 1
ATOM 626 C CA . ALA A 1 82 ? 4.724 10.828 -11.994 1.00 78.12 82 ALA A CA 1
ATOM 627 C C . ALA A 1 82 ? 6.069 10.083 -11.959 1.00 78.12 82 ALA A C 1
ATOM 629 O O . ALA A 1 82 ? 6.575 9.681 -13.006 1.00 78.12 82 ALA A O 1
ATOM 630 N N . ALA A 1 83 ? 6.622 9.828 -10.767 1.00 81.38 83 ALA A N 1
ATOM 631 C CA . ALA A 1 83 ? 7.834 9.031 -10.612 1.00 81.38 83 ALA A CA 1
ATOM 632 C C . ALA A 1 83 ? 7.633 7.565 -11.034 1.00 81.38 83 ALA A C 1
ATOM 634 O O . ALA A 1 83 ? 8.488 7.029 -11.733 1.00 81.38 83 ALA A O 1
ATOM 635 N N . ILE A 1 84 ? 6.510 6.919 -10.690 1.00 82.12 84 ILE A N 1
ATOM 636 C CA . ILE A 1 84 ? 6.229 5.537 -11.129 1.00 82.12 84 ILE A CA 1
ATOM 637 C C . ILE A 1 84 ? 6.125 5.472 -12.658 1.00 82.12 84 ILE A C 1
ATOM 639 O O . ILE A 1 84 ? 6.715 4.584 -13.280 1.00 82.12 84 ILE A O 1
ATOM 643 N N . VAL A 1 85 ? 5.434 6.435 -13.279 1.00 83.12 85 VAL A N 1
ATOM 644 C CA . VAL A 1 85 ? 5.349 6.546 -14.744 1.00 83.12 85 VAL A CA 1
ATOM 645 C C . VAL A 1 85 ? 6.736 6.776 -15.351 1.00 83.12 85 VAL A C 1
ATOM 647 O O . VAL A 1 85 ? 7.129 6.056 -16.267 1.00 83.12 85 VAL A O 1
ATOM 650 N N . GLY A 1 86 ? 7.512 7.717 -14.811 1.00 83.50 86 GLY A N 1
ATOM 651 C CA . GLY A 1 86 ? 8.859 8.033 -15.287 1.00 83.50 86 GLY A CA 1
ATOM 652 C C . GLY A 1 86 ? 9.816 6.844 -15.203 1.00 83.50 86 GLY A C 1
ATOM 653 O O . GLY A 1 86 ? 10.506 6.540 -16.175 1.00 83.50 86 GLY A O 1
ATOM 654 N N . VAL A 1 87 ? 9.812 6.115 -14.083 1.00 85.69 87 VAL A N 1
ATOM 655 C CA . VAL A 1 87 ? 10.625 4.901 -13.903 1.00 85.69 87 VAL A CA 1
ATOM 656 C C . VAL A 1 87 ? 10.184 3.795 -14.867 1.00 85.69 87 VAL A C 1
ATOM 658 O O . VAL A 1 87 ? 11.034 3.108 -15.429 1.00 85.69 87 VAL A O 1
ATOM 661 N N . SER A 1 88 ? 8.881 3.656 -15.125 1.00 82.88 88 SER A N 1
ATOM 662 C CA . SER A 1 88 ? 8.355 2.676 -16.087 1.00 82.88 88 SER A CA 1
ATOM 663 C C . SER A 1 88 ? 8.765 2.999 -17.530 1.00 82.88 88 SER A C 1
ATOM 665 O O . SER A 1 88 ? 9.182 2.108 -18.270 1.00 82.88 88 SER A O 1
ATOM 667 N N . ILE A 1 89 ? 8.704 4.275 -17.928 1.00 88.00 89 ILE A N 1
ATOM 668 C CA . ILE A 1 89 ? 9.172 4.739 -19.245 1.00 88.00 89 ILE A CA 1
ATOM 669 C C . ILE A 1 89 ? 10.676 4.500 -19.385 1.00 88.00 89 ILE A C 1
ATOM 671 O O . ILE A 1 89 ? 11.125 3.976 -20.405 1.00 88.00 89 ILE A O 1
ATOM 675 N N . ALA A 1 90 ? 11.452 4.838 -18.352 1.00 86.31 90 ALA A N 1
ATOM 676 C CA . ALA A 1 90 ? 12.888 4.602 -18.337 1.00 86.31 90 ALA A CA 1
ATOM 677 C C . ALA A 1 90 ? 13.211 3.105 -18.459 1.00 86.31 90 ALA A C 1
ATOM 679 O O . ALA A 1 90 ? 14.094 2.746 -19.232 1.00 86.31 90 ALA A O 1
ATOM 680 N N . TRP A 1 91 ? 12.456 2.223 -17.794 1.00 89.62 91 TRP A N 1
ATOM 681 C CA . TRP A 1 91 ? 12.610 0.775 -17.952 1.00 89.62 91 TRP A CA 1
ATOM 682 C C . TRP A 1 91 ? 12.381 0.326 -19.397 1.00 89.62 91 TRP A C 1
ATOM 684 O O . TRP A 1 91 ? 13.226 -0.369 -19.957 1.00 89.62 91 TRP A O 1
ATOM 694 N N . MET A 1 92 ? 11.290 0.769 -20.034 1.00 86.06 92 MET A N 1
ATOM 695 C CA . MET A 1 92 ? 11.006 0.428 -21.434 1.00 86.06 92 MET A CA 1
ATOM 696 C C . MET A 1 92 ? 12.096 0.935 -22.384 1.00 86.06 92 MET A C 1
ATOM 698 O O . MET A 1 92 ? 12.514 0.202 -23.279 1.00 86.06 92 MET A O 1
ATOM 702 N N . ALA A 1 93 ? 12.596 2.156 -22.172 1.00 86.38 93 ALA A N 1
ATOM 703 C CA . ALA A 1 93 ? 13.708 2.706 -22.944 1.00 86.38 93 ALA A CA 1
ATOM 704 C C . ALA A 1 93 ? 15.006 1.909 -22.727 1.00 86.38 93 ALA A C 1
ATOM 706 O O . ALA A 1 93 ? 15.732 1.637 -23.683 1.00 86.38 93 ALA A O 1
ATOM 707 N N . GLY A 1 94 ? 15.270 1.486 -21.487 1.00 85.75 94 GLY A N 1
ATOM 708 C CA . GLY A 1 94 ? 16.388 0.615 -21.146 1.00 85.75 94 GLY A CA 1
ATOM 709 C C . GLY A 1 94 ? 16.309 -0.719 -21.885 1.00 85.75 94 GLY A C 1
ATOM 710 O O . GLY A 1 94 ? 17.248 -1.087 -22.587 1.00 85.75 94 GLY A O 1
ATOM 711 N N . VAL A 1 95 ? 15.157 -1.393 -21.809 1.00 87.19 95 VAL A N 1
ATOM 712 C CA . VAL A 1 95 ? 14.897 -2.656 -22.516 1.00 87.19 95 VAL A CA 1
ATOM 713 C C . VAL A 1 95 ? 15.039 -2.486 -24.026 1.00 87.19 95 VAL A C 1
ATOM 715 O O . VAL A 1 95 ? 15.717 -3.289 -24.657 1.00 87.19 95 VAL A O 1
ATOM 718 N N . ALA A 1 96 ? 14.483 -1.425 -24.615 1.00 88.06 96 ALA A N 1
ATOM 719 C CA . ALA A 1 96 ? 14.654 -1.138 -26.038 1.00 88.06 96 ALA A CA 1
ATOM 720 C C . ALA A 1 96 ? 16.137 -0.959 -26.412 1.00 88.06 96 ALA A C 1
ATOM 722 O O . ALA A 1 96 ? 16.589 -1.514 -27.412 1.00 88.06 96 ALA A O 1
ATOM 723 N N . GLY A 1 97 ? 16.912 -0.256 -25.577 1.00 86.06 97 GLY A N 1
ATOM 724 C CA . GLY A 1 97 ? 18.353 -0.061 -25.759 1.00 86.06 97 GLY A CA 1
ATOM 725 C C . GLY A 1 97 ? 19.169 -1.358 -25.749 1.00 86.06 97 GLY A C 1
ATOM 726 O O . GLY A 1 97 ? 20.189 -1.431 -26.431 1.00 86.06 97 GLY A O 1
ATOM 727 N N . ILE A 1 98 ? 18.704 -2.403 -25.051 1.00 88.81 98 ILE A N 1
ATOM 728 C CA . ILE A 1 98 ? 19.336 -3.735 -25.063 1.00 88.81 98 ILE A CA 1
ATOM 729 C C . ILE A 1 98 ? 19.272 -4.366 -26.463 1.00 88.81 98 ILE A C 1
ATOM 731 O O . ILE A 1 98 ? 20.225 -5.019 -26.883 1.00 88.81 98 ILE A O 1
ATOM 735 N N . PHE A 1 99 ? 18.184 -4.147 -27.206 1.00 88.25 99 PHE A N 1
ATOM 736 C CA . PHE A 1 99 ? 17.974 -4.737 -28.535 1.00 88.25 99 PHE A CA 1
ATOM 737 C C . PHE A 1 99 ? 18.578 -3.920 -29.687 1.00 88.25 99 PHE A C 1
ATOM 739 O O . PHE A 1 99 ? 18.578 -4.378 -30.831 1.00 88.25 99 PHE A O 1
ATOM 746 N N . VAL A 1 100 ? 19.117 -2.728 -29.415 1.00 87.75 100 VAL A N 1
ATOM 747 C CA . VAL A 1 100 ? 19.840 -1.935 -30.416 1.00 87.75 100 VAL A CA 1
ATOM 748 C C . VAL A 1 100 ? 21.231 -2.537 -30.632 1.00 87.75 100 VAL A C 1
ATOM 750 O O . VAL A 1 100 ? 21.987 -2.725 -29.679 1.00 87.75 100 VAL A O 1
ATOM 753 N N . GLN A 1 101 ? 21.600 -2.809 -31.889 1.00 73.56 101 GLN A N 1
ATOM 754 C CA . GLN A 1 101 ? 22.942 -3.281 -32.249 1.00 73.56 101 GLN A CA 1
ATOM 755 C C . GLN A 1 101 ? 23.981 -2.162 -32.053 1.00 73.56 101 GLN A C 1
ATOM 757 O O . GLN A 1 101 ? 24.251 -1.375 -32.956 1.00 73.56 101 GLN A O 1
ATOM 762 N N . GLY A 1 102 ? 24.565 -2.089 -30.854 1.00 78.12 102 GLY A N 1
ATOM 763 C CA . GLY A 1 102 ? 25.655 -1.172 -30.517 1.00 78.12 102 GLY A CA 1
ATOM 764 C C . GLY A 1 102 ? 26.137 -1.371 -29.080 1.00 78.12 102 GLY A C 1
ATOM 765 O O . GLY A 1 102 ? 25.359 -1.238 -28.142 1.00 78.12 102 GLY A O 1
ATOM 766 N N . GLY A 1 103 ? 27.427 -1.667 -28.881 1.00 81.75 103 GLY A N 1
ATOM 767 C CA . GLY A 1 103 ? 27.950 -2.075 -27.566 1.00 81.75 103 GLY A CA 1
ATOM 768 C C . GLY A 1 103 ? 27.687 -1.065 -26.441 1.00 81.75 103 GLY A C 1
ATOM 769 O O . GLY A 1 103 ? 27.237 -1.444 -25.363 1.00 81.75 103 GLY A O 1
ATOM 770 N N . ALA A 1 104 ? 27.891 0.231 -26.699 1.00 87.19 104 ALA A N 1
ATOM 771 C CA . ALA A 1 104 ? 27.646 1.279 -25.705 1.00 87.19 104 ALA A CA 1
ATOM 772 C C . ALA A 1 104 ? 26.150 1.443 -25.370 1.00 87.19 104 ALA A C 1
ATOM 774 O O . ALA A 1 104 ? 25.792 1.577 -24.201 1.00 87.19 104 ALA A O 1
ATOM 775 N N . THR A 1 105 ? 25.270 1.389 -26.374 1.00 86.56 105 THR A N 1
ATOM 776 C CA . THR A 1 105 ? 23.814 1.508 -26.191 1.00 86.56 105 THR A CA 1
ATOM 777 C C . TH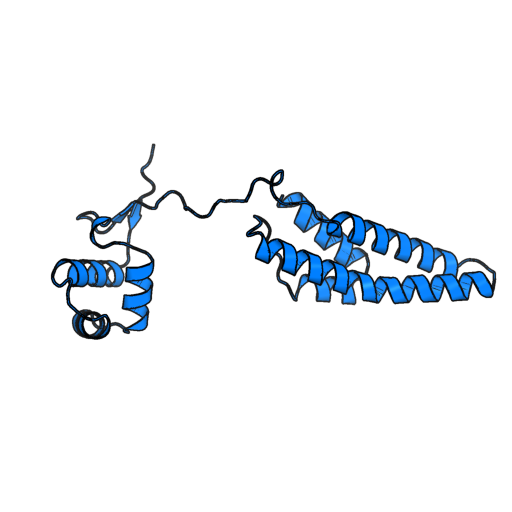R A 1 105 ? 23.222 0.303 -25.472 1.00 86.56 105 THR A C 1
ATOM 779 O O . THR A 1 105 ? 22.377 0.484 -24.599 1.00 86.56 105 THR A O 1
ATOM 782 N N . THR A 1 106 ? 23.715 -0.907 -25.749 1.00 89.06 106 THR A N 1
ATOM 783 C CA . THR A 1 106 ? 23.296 -2.127 -25.046 1.00 89.06 106 THR A CA 1
ATOM 784 C C . THR A 1 106 ? 23.683 -2.085 -23.566 1.00 89.06 106 THR A C 1
ATOM 786 O O . THR A 1 106 ? 22.864 -2.413 -22.706 1.00 89.06 106 THR A O 1
ATOM 789 N N . ILE A 1 107 ? 24.906 -1.642 -23.241 1.00 89.69 107 ILE A N 1
ATOM 790 C CA . ILE A 1 107 ? 25.365 -1.506 -21.845 1.00 89.69 107 ILE A CA 1
ATOM 791 C C . ILE A 1 107 ? 24.508 -0.479 -21.101 1.00 89.69 107 ILE A C 1
ATOM 793 O O . ILE A 1 107 ? 24.018 -0.756 -20.006 1.00 89.69 107 ILE A O 1
ATOM 797 N N . LEU A 1 108 ? 24.288 0.690 -21.707 1.00 88.12 108 LEU A N 1
ATOM 798 C CA . LEU A 1 108 ? 23.503 1.758 -21.094 1.00 88.12 108 LEU A CA 1
ATOM 799 C C . LEU A 1 108 ? 22.035 1.338 -20.916 1.00 88.12 108 LEU A C 1
ATOM 801 O O . LEU A 1 108 ? 21.467 1.538 -19.845 1.00 88.12 108 LEU A O 1
ATOM 805 N N . GLY A 1 109 ? 21.456 0.664 -21.915 1.00 86.06 109 GLY A N 1
ATOM 806 C CA . GLY A 1 109 ? 20.110 0.099 -21.840 1.00 86.06 109 GLY A CA 1
ATOM 807 C C . GLY A 1 109 ? 19.964 -0.941 -20.728 1.00 86.06 109 GLY A C 1
ATOM 808 O O . GLY A 1 109 ? 19.009 -0.888 -19.956 1.00 86.06 109 GLY A O 1
ATOM 809 N N . THR A 1 110 ? 20.956 -1.822 -20.568 1.00 89.00 110 THR A N 1
ATOM 810 C CA . THR A 1 110 ? 20.981 -2.826 -19.490 1.00 89.00 110 THR A CA 1
ATOM 811 C C . THR A 1 110 ? 21.019 -2.168 -18.112 1.00 89.00 110 THR A C 1
ATOM 813 O O . THR A 1 110 ? 20.234 -2.531 -17.237 1.00 89.00 110 THR A O 1
ATOM 816 N N . LEU A 1 111 ? 21.891 -1.174 -17.912 1.00 89.44 111 LEU A N 1
ATOM 817 C CA . LEU A 1 111 ? 21.992 -0.460 -16.636 1.00 89.44 111 LEU A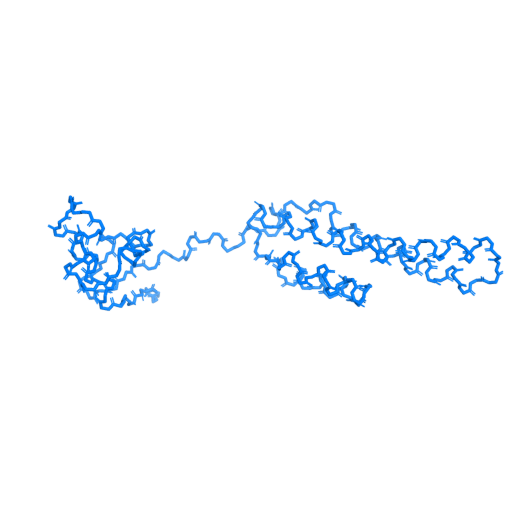 CA 1
ATOM 818 C C . LEU A 1 111 ? 20.689 0.260 -16.285 1.00 89.44 111 LEU A C 1
ATOM 820 O O . LEU A 1 111 ? 20.234 0.183 -15.145 1.00 89.44 111 LEU A O 1
ATOM 824 N N . VAL A 1 112 ? 20.067 0.918 -17.266 1.00 86.94 112 VAL A N 1
ATOM 825 C CA . VAL A 1 112 ? 18.781 1.592 -17.072 1.00 86.94 112 VAL A CA 1
ATOM 826 C C . VAL A 1 112 ? 17.683 0.578 -16.750 1.00 86.94 112 VAL A C 1
ATOM 828 O O . VAL A 1 112 ? 16.949 0.784 -15.786 1.00 86.94 112 VAL A O 1
ATOM 831 N N . ALA A 1 113 ? 17.586 -0.533 -17.485 1.00 86.00 113 ALA A N 1
ATOM 832 C CA . ALA A 1 113 ? 16.575 -1.565 -17.252 1.00 86.00 113 ALA A CA 1
ATOM 833 C C . ALA A 1 113 ? 16.711 -2.206 -15.859 1.00 86.00 113 ALA A C 1
ATOM 835 O O . ALA A 1 113 ? 15.725 -2.343 -15.139 1.00 86.00 113 ALA A O 1
ATOM 836 N N . VAL A 1 114 ? 17.929 -2.547 -15.430 1.00 88.00 114 VAL A N 1
ATOM 837 C CA . VAL A 1 114 ? 18.164 -3.128 -14.097 1.00 88.00 114 VAL A CA 1
ATOM 838 C C . VAL A 1 114 ? 17.946 -2.092 -12.993 1.00 88.00 114 VAL A C 1
ATOM 840 O O . VAL A 1 114 ? 17.288 -2.378 -11.993 1.00 88.00 114 VAL A O 1
ATOM 843 N N . GLY A 1 115 ? 18.449 -0.868 -13.176 1.00 84.88 115 GLY A N 1
ATOM 844 C CA . GLY A 1 115 ? 18.301 0.205 -12.193 1.00 84.88 115 GLY A CA 1
ATOM 845 C C . GLY A 1 115 ? 16.837 0.573 -11.951 1.00 84.88 115 GLY A C 1
ATOM 846 O O . GLY A 1 115 ? 16.413 0.739 -10.810 1.00 84.88 115 GLY A O 1
ATOM 847 N N . THR A 1 116 ? 16.037 0.627 -13.013 1.00 85.81 116 THR A N 1
ATOM 848 C CA . THR A 1 116 ? 14.597 0.912 -12.923 1.00 85.81 116 THR A CA 1
ATOM 849 C C . THR A 1 116 ? 13.792 -0.277 -12.397 1.00 85.81 116 THR A C 1
ATOM 851 O O . THR A 1 116 ? 12.824 -0.052 -11.674 1.00 85.81 116 THR A O 1
ATOM 854 N N . TRP A 1 117 ? 14.221 -1.525 -12.635 1.00 86.00 117 TRP A N 1
ATOM 855 C CA . TRP A 1 117 ? 13.614 -2.716 -12.020 1.00 86.00 117 TRP A CA 1
ATOM 856 C C . TRP A 1 117 ? 13.681 -2.681 -10.488 1.00 86.00 117 TRP A C 1
ATOM 858 O O . TRP A 1 117 ? 12.721 -3.046 -9.815 1.00 86.00 117 TRP A O 1
ATOM 868 N N . ILE A 1 118 ? 14.796 -2.203 -9.928 1.00 89.00 118 ILE A N 1
ATOM 869 C CA . ILE A 1 118 ? 14.971 -2.035 -8.475 1.00 89.00 118 ILE A CA 1
ATOM 870 C C . ILE A 1 118 ? 14.330 -0.730 -7.986 1.00 89.00 118 ILE A C 1
ATOM 872 O O . ILE A 1 118 ? 13.737 -0.688 -6.908 1.00 89.00 118 ILE A O 1
ATOM 876 N N . GLY A 1 119 ? 14.425 0.341 -8.776 1.00 87.12 119 GLY A N 1
ATOM 877 C CA . GLY A 1 119 ? 13.875 1.649 -8.424 1.00 87.12 119 GLY A CA 1
ATOM 878 C C . GLY A 1 119 ? 12.353 1.643 -8.290 1.00 87.12 119 GLY A C 1
ATOM 879 O O . GLY A 1 119 ? 11.809 2.299 -7.405 1.00 87.12 119 GLY A O 1
ATOM 880 N N . LEU A 1 120 ? 11.656 0.869 -9.120 1.00 89.50 120 LEU A N 1
ATOM 881 C CA . LEU A 1 120 ? 10.196 0.859 -9.173 1.00 89.50 120 LEU A CA 1
ATOM 882 C C . LEU A 1 120 ? 9.534 0.354 -7.862 1.00 89.50 120 LEU A C 1
ATOM 884 O O . LEU A 1 120 ? 8.682 1.072 -7.333 1.00 89.50 120 LEU A O 1
ATOM 888 N N . PRO A 1 121 ? 9.962 -0.769 -7.249 1.00 90.44 121 PRO A N 1
ATOM 889 C CA . PRO A 1 121 ? 9.555 -1.166 -5.895 1.00 90.44 121 PRO A CA 1
ATOM 890 C C . PRO A 1 121 ? 9.790 -0.104 -4.823 1.00 90.44 121 PRO A C 1
ATOM 892 O O . PRO A 1 121 ? 8.949 0.080 -3.945 1.00 90.44 121 PRO A O 1
ATOM 895 N N . ILE A 1 122 ? 10.919 0.608 -4.888 1.00 90.25 122 ILE A N 1
ATOM 896 C CA . ILE A 1 122 ? 11.269 1.639 -3.904 1.00 90.25 122 ILE A CA 1
ATOM 897 C C . ILE A 1 122 ? 10.291 2.809 -4.008 1.00 90.25 122 ILE A C 1
ATOM 899 O O . ILE A 1 122 ? 9.752 3.249 -2.994 1.00 90.25 122 ILE A O 1
ATOM 903 N N . VAL A 1 123 ? 10.013 3.283 -5.225 1.00 89.44 123 VAL A N 1
ATOM 904 C CA . VAL A 1 123 ? 9.061 4.379 -5.445 1.00 89.44 123 VAL A CA 1
ATOM 905 C C . VAL A 1 123 ? 7.657 3.982 -4.981 1.00 89.44 123 VAL A C 1
ATOM 907 O O . VAL A 1 123 ?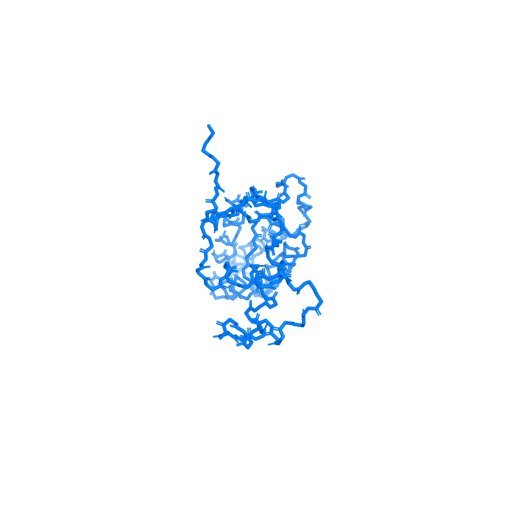 7.008 4.765 -4.294 1.00 89.44 123 VAL A O 1
ATOM 910 N N . ILE A 1 124 ? 7.210 2.758 -5.272 1.00 89.50 124 ILE A N 1
ATOM 911 C CA . ILE A 1 124 ? 5.905 2.251 -4.815 1.00 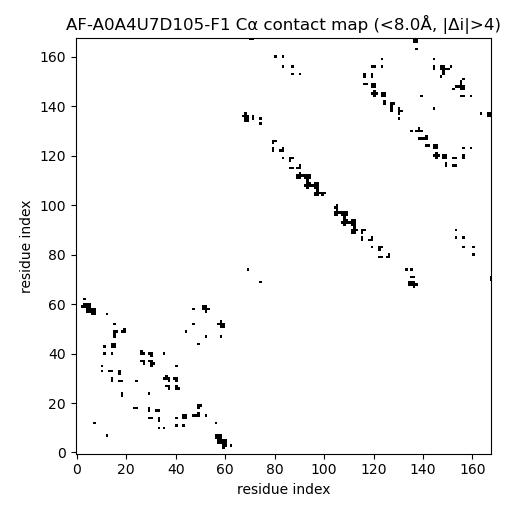89.50 124 ILE A CA 1
ATOM 912 C C . ILE A 1 124 ? 5.859 2.126 -3.286 1.00 89.50 124 ILE A C 1
ATOM 914 O O . ILE A 1 124 ? 4.847 2.454 -2.666 1.00 89.50 124 ILE A O 1
ATOM 918 N N . ALA A 1 125 ? 6.952 1.701 -2.649 1.00 89.50 125 ALA A N 1
ATOM 919 C CA . ALA A 1 125 ? 7.030 1.635 -1.193 1.00 89.50 125 ALA A CA 1
ATOM 920 C C . ALA A 1 125 ? 6.901 3.034 -0.576 1.00 89.50 125 ALA A C 1
ATOM 922 O O . ALA A 1 125 ? 6.083 3.229 0.323 1.00 89.50 125 ALA A O 1
ATOM 923 N N . LEU A 1 126 ? 7.643 4.015 -1.095 1.00 88.19 126 LEU A N 1
ATOM 924 C CA . LEU A 1 126 ? 7.573 5.407 -0.645 1.00 88.19 126 LEU A CA 1
ATOM 925 C C . LEU A 1 126 ? 6.177 6.005 -0.848 1.00 88.19 126 LEU A C 1
ATOM 927 O O . LEU A 1 126 ? 5.649 6.637 0.067 1.00 88.19 126 LEU A O 1
ATOM 931 N N . ASP A 1 127 ? 5.552 5.739 -1.994 1.00 86.25 127 ASP A N 1
ATOM 932 C CA . ASP A 1 127 ? 4.191 6.177 -2.293 1.00 86.25 127 ASP A CA 1
ATOM 933 C C . ASP A 1 127 ? 3.180 5.589 -1.299 1.00 86.25 127 ASP A C 1
ATOM 935 O O . ASP A 1 127 ? 2.424 6.320 -0.660 1.00 86.25 127 ASP A O 1
ATOM 939 N N . SER A 1 128 ? 3.239 4.273 -1.067 1.00 85.81 128 SER A N 1
ATOM 940 C CA . SER A 1 128 ? 2.371 3.602 -0.095 1.00 85.81 128 SER A CA 1
ATOM 941 C C . SER A 1 128 ? 2.570 4.137 1.330 1.00 85.81 128 SER A C 1
ATOM 943 O O . SER A 1 128 ? 1.604 4.328 2.067 1.00 85.81 128 SER A O 1
ATOM 945 N N . MET A 1 129 ? 3.808 4.443 1.733 1.00 86.56 129 MET A N 1
ATOM 946 C CA . MET A 1 129 ? 4.093 5.056 3.031 1.00 86.56 129 MET A CA 1
ATOM 947 C C . MET A 1 129 ? 3.524 6.473 3.125 1.00 86.56 129 MET A C 1
ATOM 949 O O . MET A 1 129 ? 2.998 6.838 4.177 1.00 86.56 129 MET A O 1
ATOM 953 N N . SER A 1 130 ? 3.612 7.256 2.047 1.00 82.94 130 SER A N 1
ATOM 954 C CA . SER A 1 130 ? 3.065 8.613 1.980 1.00 82.94 130 SER A CA 1
ATOM 955 C C . SER A 1 130 ? 1.544 8.609 2.128 1.00 82.94 130 SER A C 1
ATOM 957 O O . SER A 1 130 ? 1.013 9.297 2.999 1.00 82.94 130 SER A O 1
ATOM 959 N N . LEU A 1 131 ? 0.847 7.756 1.370 1.00 80.25 131 LEU A N 1
ATOM 960 C CA . LEU A 1 131 ? -0.616 7.632 1.413 1.00 80.25 131 LEU A CA 1
ATOM 961 C C . LEU A 1 131 ? -1.133 7.273 2.812 1.00 80.25 131 LEU A C 1
ATOM 963 O O . LEU A 1 131 ? -2.149 7.789 3.276 1.00 80.25 131 LEU A O 1
ATOM 967 N N . HIS A 1 132 ? -0.396 6.428 3.535 1.00 81.38 132 HIS A N 1
ATOM 968 C CA . HIS A 1 132 ? -0.733 6.098 4.918 1.00 81.38 132 HIS A CA 1
ATOM 969 C C . HIS A 1 132 ? -0.538 7.262 5.896 1.00 81.38 132 HIS A C 1
ATOM 971 O O . HIS A 1 132 ? -1.280 7.347 6.872 1.00 81.38 132 HIS A O 1
ATOM 977 N N . LYS A 1 133 ? 0.449 8.139 5.672 1.00 81.56 133 LYS A N 1
ATOM 978 C CA . LYS A 1 133 ? 0.662 9.328 6.515 1.00 81.56 133 LYS A CA 1
ATOM 979 C C . LYS A 1 133 ? -0.436 10.367 6.311 1.00 81.56 133 LYS A C 1
ATOM 981 O O . LYS A 1 133 ? -0.827 11.022 7.268 1.00 81.56 133 LYS A O 1
ATOM 986 N N . GLN A 1 134 ? -0.937 10.481 5.085 1.00 76.12 134 GLN A N 1
ATOM 987 C CA . GLN A 1 134 ? -1.963 11.449 4.708 1.00 76.12 134 GLN A CA 1
ATOM 988 C C . GLN A 1 134 ? -3.394 10.971 5.008 1.00 76.12 134 GLN A C 1
ATOM 990 O O . GLN A 1 134 ? -4.328 11.699 4.727 1.00 76.12 134 GLN A O 1
ATOM 995 N N . LYS A 1 135 ? -3.603 9.767 5.567 1.00 70.19 135 LYS A N 1
ATOM 996 C CA . LYS A 1 135 ? -4.946 9.161 5.726 1.00 70.19 135 LYS A CA 1
ATOM 997 C C . LYS A 1 135 ? -5.755 9.150 4.410 1.00 70.19 135 LYS A C 1
ATOM 999 O O . LYS A 1 135 ? -6.966 9.343 4.426 1.00 70.19 135 LYS A O 1
ATOM 1004 N N . ALA A 1 136 ? -5.086 8.896 3.285 1.00 69.44 136 ALA A N 1
ATOM 1005 C CA . ALA A 1 136 ? -5.727 8.821 1.974 1.00 69.44 136 ALA A CA 1
ATOM 1006 C C . ALA A 1 136 ? -6.832 7.734 1.931 1.00 69.44 136 ALA A C 1
ATOM 1008 O O . ALA A 1 136 ? -6.743 6.756 2.685 1.00 69.44 136 ALA A O 1
ATOM 1009 N N . PRO A 1 137 ? -7.836 7.854 1.037 1.00 67.88 137 PRO A N 1
ATOM 1010 C CA . PRO A 1 137 ? -8.862 6.821 0.838 1.00 67.88 137 PRO A CA 1
ATOM 1011 C C . PRO A 1 137 ? -8.248 5.466 0.488 1.00 67.88 137 PRO A C 1
ATOM 1013 O O . PRO A 1 137 ? -8.504 4.447 1.134 1.00 67.88 137 PRO A O 1
ATOM 1016 N N . PHE A 1 138 ? -7.348 5.473 -0.493 1.00 79.12 138 PHE A N 1
ATOM 1017 C CA . PHE A 1 138 ? -6.586 4.306 -0.889 1.00 79.12 138 PHE A CA 1
ATOM 1018 C C . PHE A 1 138 ? -5.342 4.138 -0.009 1.00 79.12 138 PHE A C 1
ATOM 1020 O O . PHE A 1 138 ? -4.399 4.930 -0.059 1.00 79.12 138 PHE A O 1
ATOM 1027 N N . ARG A 1 139 ? -5.314 3.059 0.785 1.00 81.75 139 ARG A N 1
ATOM 1028 C CA . ARG A 1 139 ? -4.190 2.700 1.670 1.00 81.75 139 ARG A CA 1
ATOM 1029 C C . ARG A 1 139 ? -3.594 1.354 1.270 1.00 81.75 139 ARG A C 1
ATOM 1031 O O . ARG A 1 139 ? -3.856 0.343 1.927 1.00 81.75 139 ARG A O 1
ATOM 1038 N N . PRO A 1 140 ? -2.777 1.319 0.205 1.00 83.75 140 PRO A N 1
ATOM 1039 C CA . PRO A 1 140 ? -2.169 0.084 -0.258 1.00 83.75 140 PRO A CA 1
ATOM 1040 C C . PRO A 1 140 ? -1.283 -0.521 0.833 1.00 83.75 140 PRO A C 1
ATOM 1042 O O . PRO A 1 140 ? -0.684 0.183 1.653 1.00 83.75 140 PRO A O 1
ATOM 1045 N N . ASN A 1 141 ? -1.187 -1.850 0.855 1.00 89.88 141 ASN A N 1
ATOM 1046 C CA . ASN A 1 141 ? -0.269 -2.529 1.759 1.00 89.88 141 ASN A CA 1
ATOM 1047 C C . ASN A 1 141 ? 1.181 -2.167 1.386 1.00 89.88 141 ASN A C 1
ATOM 1049 O O . ASN A 1 141 ? 1.595 -2.338 0.238 1.00 89.88 141 ASN A O 1
ATOM 1053 N N . ARG A 1 142 ? 1.942 -1.701 2.385 1.00 89.00 142 ARG A N 1
ATOM 1054 C CA . ARG A 1 142 ? 3.306 -1.169 2.233 1.00 89.00 142 ARG A CA 1
ATOM 1055 C C . ARG A 1 142 ? 4.353 -2.210 1.825 1.00 89.00 142 ARG A C 1
ATOM 1057 O O . ARG A 1 142 ? 5.470 -1.837 1.493 1.00 89.00 142 ARG A O 1
ATOM 1064 N N . MET A 1 143 ? 4.017 -3.498 1.876 1.00 90.56 143 MET A N 1
ATOM 1065 C CA . MET A 1 143 ? 4.903 -4.603 1.493 1.00 90.56 143 MET A CA 1
ATOM 1066 C C . MET A 1 143 ? 4.423 -5.335 0.240 1.00 90.56 143 MET A C 1
ATOM 1068 O O . MET A 1 143 ? 5.242 -5.695 -0.600 1.00 90.56 143 MET A O 1
ATOM 1072 N N . VAL A 1 144 ? 3.109 -5.531 0.083 1.00 91.94 144 VAL A N 1
ATOM 1073 C CA . VAL A 1 144 ? 2.564 -6.334 -1.027 1.00 91.94 144 VAL A CA 1
ATOM 1074 C C . VAL A 1 144 ? 2.854 -5.686 -2.376 1.00 91.94 144 VAL A C 1
ATOM 1076 O O . VAL A 1 144 ? 3.374 -6.347 -3.266 1.00 91.94 144 VAL A O 1
ATOM 1079 N N . TRP A 1 145 ? 2.566 -4.395 -2.535 1.00 93.19 145 TRP A N 1
ATOM 1080 C CA . TRP A 1 145 ? 2.711 -3.733 -3.833 1.00 93.19 145 TRP A CA 1
ATOM 1081 C C . TRP A 1 145 ? 4.167 -3.564 -4.290 1.00 93.19 145 TRP A C 1
ATOM 1083 O O . TRP A 1 145 ? 4.443 -3.883 -5.447 1.00 93.19 145 TRP A O 1
ATOM 1093 N N . PRO A 1 146 ? 5.120 -3.185 -3.414 1.00 91.69 146 PRO A N 1
ATOM 1094 C CA . PRO A 1 146 ? 6.542 -3.233 -3.755 1.00 91.69 146 PRO A CA 1
ATOM 1095 C C . PRO A 1 146 ? 7.033 -4.638 -4.124 1.00 91.69 146 PRO A C 1
ATOM 1097 O O . PRO A 1 146 ? 7.824 -4.794 -5.051 1.00 91.69 146 PRO A O 1
ATOM 1100 N N . ALA A 1 147 ? 6.560 -5.680 -3.431 1.00 91.00 147 ALA A N 1
ATOM 1101 C CA . ALA A 1 147 ? 6.934 -7.057 -3.749 1.00 91.00 147 ALA A CA 1
ATOM 1102 C C . ALA A 1 147 ? 6.368 -7.502 -5.107 1.00 91.00 147 ALA A C 1
ATOM 1104 O O . ALA A 1 147 ? 7.096 -8.051 -5.931 1.00 91.00 147 ALA A O 1
ATOM 1105 N N . VAL A 1 148 ? 5.092 -7.206 -5.377 1.00 90.62 148 VAL A N 1
ATOM 1106 C CA . VAL A 1 148 ? 4.444 -7.460 -6.674 1.00 90.62 148 VAL A CA 1
ATOM 1107 C C . VAL A 1 148 ? 5.216 -6.771 -7.793 1.00 90.62 148 VAL A C 1
ATOM 1109 O O . VAL A 1 148 ? 5.494 -7.386 -8.818 1.00 90.62 148 VAL A O 1
ATOM 1112 N N . SER A 1 149 ? 5.623 -5.520 -7.599 1.00 91.19 149 SER A N 1
ATOM 1113 C CA . SER A 1 149 ? 6.372 -4.796 -8.617 1.00 91.19 149 SER A CA 1
ATOM 1114 C C . SER A 1 149 ? 7.818 -5.270 -8.772 1.00 91.19 149 SER A C 1
ATOM 1116 O O . SER A 1 149 ? 8.381 -5.144 -9.850 1.00 91.19 149 SER A O 1
ATOM 1118 N N . LEU A 1 150 ? 8.432 -5.830 -7.729 1.00 91.25 150 LEU A N 1
ATOM 1119 C CA . LEU A 1 150 ? 9.764 -6.433 -7.821 1.00 91.25 150 LEU A CA 1
ATOM 1120 C C . LEU A 1 150 ? 9.734 -7.741 -8.626 1.00 91.25 150 LEU A C 1
ATOM 1122 O O . LEU A 1 150 ? 10.682 -8.038 -9.349 1.00 91.25 150 LEU A O 1
ATOM 1126 N N . VAL A 1 151 ? 8.655 -8.519 -8.497 1.00 89.69 151 VAL A N 1
ATOM 1127 C CA . VAL A 1 151 ? 8.480 -9.805 -9.194 1.00 89.69 151 VAL A CA 1
ATOM 1128 C C . VAL A 1 151 ? 8.007 -9.602 -10.634 1.00 89.69 151 VAL A C 1
ATOM 1130 O O . VAL A 1 151 ? 8.530 -10.230 -11.550 1.00 89.69 151 VAL A O 1
ATOM 1133 N N . PHE A 1 152 ? 7.031 -8.717 -10.843 1.00 89.12 152 PHE A N 1
ATOM 1134 C CA . PHE A 1 152 ? 6.385 -8.501 -12.142 1.00 89.12 152 PHE A CA 1
ATOM 1135 C C . PHE A 1 152 ? 6.863 -7.233 -12.867 1.00 89.12 152 PHE A C 1
ATOM 1137 O O . PHE A 1 152 ? 6.329 -6.883 -13.922 1.00 89.12 152 PHE A O 1
ATOM 1144 N N . GLY A 1 153 ? 7.852 -6.525 -12.316 1.00 86.62 153 GLY A N 1
ATOM 1145 C CA . GLY A 1 153 ? 8.430 -5.320 -12.906 1.00 86.62 153 GLY A CA 1
ATOM 1146 C C . GLY A 1 153 ? 7.386 -4.244 -13.201 1.00 86.62 153 GLY A C 1
ATOM 1147 O O . GLY A 1 153 ? 6.522 -3.921 -12.379 1.00 86.62 153 GLY A O 1
ATOM 1148 N N . VAL A 1 154 ? 7.440 -3.717 -14.427 1.00 84.62 154 VAL A N 1
ATOM 1149 C CA . VAL A 1 154 ? 6.526 -2.672 -14.914 1.00 84.62 154 VAL A CA 1
ATOM 1150 C C . VAL A 1 154 ? 5.064 -3.117 -14.906 1.00 84.62 154 VAL A C 1
ATOM 1152 O O . VAL A 1 154 ? 4.200 -2.292 -14.631 1.00 84.62 154 VAL A O 1
ATOM 1155 N N . VAL A 1 155 ? 4.758 -4.402 -15.121 1.00 87.38 155 VAL A N 1
ATOM 1156 C CA . VAL A 1 155 ? 3.368 -4.896 -15.060 1.00 87.38 155 VAL A CA 1
ATOM 1157 C C . VAL A 1 155 ? 2.807 -4.736 -13.646 1.00 87.38 155 VAL A C 1
ATOM 1159 O O . VAL A 1 155 ? 1.691 -4.246 -13.475 1.00 87.38 155 VAL A O 1
ATOM 1162 N N . GLY A 1 156 ? 3.602 -5.073 -12.627 1.00 86.50 156 GLY A N 1
ATOM 1163 C CA . GLY A 1 156 ? 3.225 -4.866 -11.228 1.00 86.50 156 GLY A CA 1
ATOM 1164 C C . GLY A 1 156 ? 3.097 -3.383 -10.866 1.00 86.50 156 GLY A C 1
ATOM 1165 O O . GLY A 1 156 ? 2.160 -2.998 -10.167 1.00 86.50 156 GLY A O 1
ATOM 1166 N N . GLY A 1 157 ? 3.986 -2.535 -11.393 1.00 86.81 157 GLY A N 1
ATOM 1167 C CA . GLY A 1 157 ? 3.896 -1.080 -11.229 1.00 86.81 157 GLY A CA 1
ATOM 1168 C C . GLY A 1 157 ? 2.670 -0.454 -11.890 1.00 86.81 157 GLY A C 1
ATOM 1169 O O . GLY A 1 157 ? 2.033 0.424 -11.313 1.00 86.81 157 GLY A O 1
ATOM 1170 N N . PHE A 1 158 ? 2.299 -0.937 -13.074 1.00 87.06 158 PHE A N 1
ATOM 1171 C CA . PHE A 1 158 ? 1.107 -0.484 -13.779 1.00 87.06 158 PHE A CA 1
ATOM 1172 C C . PHE A 1 158 ? -0.171 -0.928 -13.063 1.00 87.06 158 PHE A C 1
ATOM 1174 O O . PHE A 1 158 ? -1.069 -0.117 -12.862 1.00 87.06 158 PHE A O 1
ATOM 1181 N N . ALA A 1 159 ? -0.233 -2.182 -12.602 1.00 88.56 159 ALA A N 1
ATOM 1182 C CA . ALA A 1 159 ? -1.352 -2.671 -11.798 1.00 88.56 159 ALA A CA 1
ATOM 1183 C C . ALA A 1 159 ? -1.535 -1.841 -10.515 1.00 88.56 159 ALA A C 1
ATOM 1185 O O . ALA A 1 159 ? -2.663 -1.512 -10.154 1.00 88.56 159 ALA A O 1
ATOM 1186 N N . TYR A 1 160 ? -0.432 -1.447 -9.868 1.00 88.31 160 TYR A N 1
ATOM 1187 C CA . TYR A 1 160 ? -0.465 -0.534 -8.727 1.00 88.31 160 TYR A CA 1
ATOM 1188 C C . TYR A 1 160 ? -1.036 0.840 -9.095 1.00 88.31 160 TYR A C 1
ATOM 1190 O O . TYR A 1 160 ? -1.902 1.348 -8.388 1.00 88.31 160 TYR A O 1
ATOM 1198 N N . LEU A 1 161 ? -0.583 1.435 -10.205 1.00 86.12 161 LEU A N 1
ATOM 1199 C CA . LEU A 1 161 ? -1.091 2.725 -10.681 1.00 86.12 161 LEU A CA 1
ATOM 1200 C C . LEU A 1 161 ? -2.590 2.678 -10.982 1.00 86.12 161 LEU A C 1
ATOM 1202 O O . LEU A 1 161 ? -3.311 3.573 -10.556 1.00 86.12 161 LEU A O 1
ATOM 1206 N N . VAL A 1 162 ? -3.064 1.635 -11.667 1.00 85.12 162 VAL A N 1
ATOM 1207 C CA . VAL A 1 162 ? -4.496 1.451 -11.947 1.00 85.12 162 VAL A CA 1
ATOM 1208 C C . VAL A 1 162 ? -5.274 1.317 -10.642 1.00 85.12 162 VAL A C 1
ATOM 1210 O O . VAL A 1 162 ? -6.231 2.053 -10.434 1.00 85.12 162 VAL A O 1
ATOM 1213 N N . ALA A 1 163 ? -4.828 0.449 -9.727 1.00 84.62 163 ALA A N 1
ATOM 1214 C CA . ALA A 1 163 ? -5.472 0.284 -8.426 1.00 84.62 163 ALA A CA 1
ATOM 1215 C C . ALA A 1 163 ? -5.501 1.593 -7.628 1.00 84.62 163 ALA A C 1
ATOM 1217 O O . ALA A 1 163 ? -6.489 1.880 -6.963 1.00 84.62 163 ALA A O 1
ATOM 1218 N N . ARG A 1 164 ? -4.446 2.405 -7.710 1.00 81.00 164 ARG A N 1
ATOM 1219 C CA . ARG A 1 164 ? -4.398 3.713 -7.064 1.00 81.00 164 ARG A CA 1
ATOM 1220 C C . ARG A 1 164 ? -5.394 4.689 -7.688 1.00 81.00 164 ARG A C 1
ATOM 1222 O O . ARG A 1 164 ? -6.163 5.281 -6.950 1.00 81.00 164 ARG A O 1
ATOM 1229 N N . VAL A 1 165 ? -5.397 4.844 -9.013 1.00 79.25 165 VAL A N 1
ATOM 1230 C CA . VAL A 1 165 ? -6.269 5.798 -9.726 1.00 79.25 165 VAL A CA 1
ATOM 1231 C C . VAL A 1 165 ? -7.744 5.422 -9.616 1.00 79.25 165 VAL A C 1
ATOM 1233 O O . VAL A 1 165 ? -8.577 6.305 -9.507 1.00 79.25 165 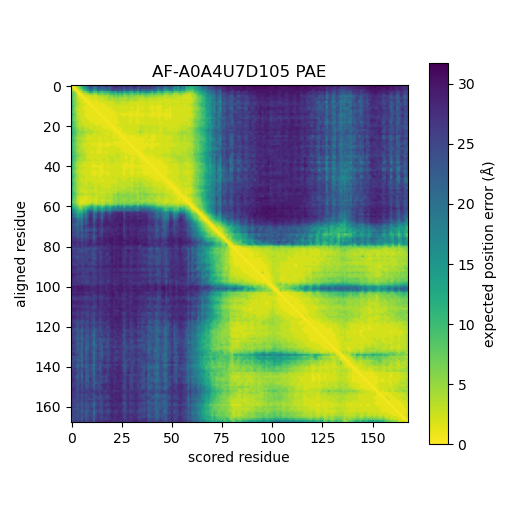VAL A O 1
ATOM 1236 N N . SER A 1 166 ? -8.083 4.131 -9.608 1.00 75.94 166 SER A N 1
ATOM 1237 C CA . SER A 1 166 ? -9.473 3.681 -9.446 1.00 75.94 166 SER A CA 1
ATOM 1238 C C . SER A 1 166 ? -10.038 3.873 -8.034 1.00 75.94 166 SER A C 1
ATOM 1240 O O . SER A 1 166 ? -11.235 3.688 -7.852 1.00 75.94 166 SER A O 1
ATOM 1242 N N . ASN A 1 167 ? -9.191 4.173 -7.045 1.00 69.19 167 ASN A N 1
ATOM 1243 C CA . ASN A 1 167 ? -9.576 4.371 -5.643 1.00 69.19 167 ASN A CA 1
ATOM 1244 C C . ASN A 1 167 ? -9.220 5.783 -5.126 1.00 69.19 167 ASN A C 1
ATOM 1246 O O . ASN A 1 167 ? -9.196 6.000 -3.911 1.00 69.19 167 ASN A O 1
ATOM 1250 N N . LEU A 1 168 ? -8.887 6.700 -6.042 1.00 65.31 168 LEU A N 1
ATOM 1251 C CA . LEU A 1 168 ? -8.889 8.148 -5.831 1.00 65.31 168 LEU A CA 1
ATOM 1252 C C . LEU A 1 168 ? -10.262 8.666 -6.265 1.00 65.31 168 LEU A C 1
ATOM 1254 O O . LEU A 1 168 ? -10.857 9.424 -5.478 1.00 65.31 168 LEU A O 1
#

Radius of gyration: 25.84 Å; Cα contacts (8 Å, |Δi|>4): 199; chains: 1; bounding box: 62×29×71 Å

Secondary structure (DSSP, 8-state):
----EEEPPHHHHHHHHHHHH-TT--HHHHHHHHTS-HHHHHHHHTT--GGGB-TTSEEE--S--S-S-S-TTTS---SHHHHHHHHHHHHHHHHHHHHSS-HHHHHHHHHHHHHHHHHHHHHHHHHHHHHHHTT-S----TTHHHHHHHHHHHHHHHHHHHHHHTT-

Mean predicted aligned error: 15.26 Å

Solvent-accessible surface area (backbone atoms only — not comparable to full-atom values): 9123 Å² total; per-residue (Å²): 133,81,81,69,57,41,75,54,53,74,69,54,42,49,49,31,54,49,41,63,81,35,73,85,59,51,50,56,59,49,9,65,74,70,72,57,50,40,68,55,41,52,58,43,61,74,72,48,60,51,90,55,47,45,97,87,42,28,28,72,50,68,77,64,89,54,72,82,29,49,54,56,88,69,47,79,81,59,72,44,69,64,44,51,52,51,37,42,52,44,24,54,53,8,52,53,25,48,74,43,97,42,75,70,48,23,53,53,10,46,51,37,26,54,52,26,41,58,45,46,19,51,49,46,29,52,41,27,51,48,30,56,72,68,54,37,59,52,63,60,61,60,58,59,54,21,50,44,10,56,75,49,32,60,62,28,49,48,53,49,50,51,59,49,63,78,47,87

Nearest PDB structures (foldseek):
  4pcq-assembly2_C  TM=8.626E-01  e=5.345E-01  Mycobacterium tuberculosis H37Rv
  7fby-assembly1_A  TM=8.980E-01  e=7.210E-01  Pyrococcus horikoshii OT3
  2cg4-assembly1_A  TM=8.320E-01  e=7.210E-01  Escherichia coli
  2wy2-assembly1_C  TM=4.259E-01  e=5.043E+00  Escherichia coli
  8qqk-assembly1_C  TM=4.153E-01  e=6.802E+00  Escherichia coli BL21(DE3)

Sequence (168 aa):
MSDDRKQLTSTQQAILYKKDENPDWSNAEIADAVGCSDSHVSTTLRKWDPDDMDDDGTVSVPSSEYPDAIPAEEVDSGIYPAAIVGVSIAWMAGVAGIFVQGGATTILGTLVAVGTWIGLPIVIALDSMSLHKQKAPFRPNRMVWPAVSLVFGVVGGFAYLVARVSNL